Protein AF-A0A656JRY2-F1 (afdb_monomer_lite)

Structure (mmCIF, N/CA/C/O backbone):
data_AF-A0A656JRY2-F1
#
_entry.id   AF-A0A656JRY2-F1
#
loop_
_atom_site.group_PDB
_atom_site.id
_atom_site.type_symbol
_atom_site.label_atom_id
_atom_site.label_alt_id
_atom_site.label_comp_id
_atom_site.label_asym_id
_atom_site.label_entity_id
_atom_site.label_seq_id
_atom_site.pdbx_PDB_ins_code
_atom_site.Cartn_x
_atom_site.Cartn_y
_atom_site.Cartn_z
_atom_site.occupancy
_atom_site.B_iso_or_equiv
_atom_site.auth_seq_id
_atom_site.auth_comp_id
_atom_site.auth_asym_id
_atom_site.auth_atom_id
_atom_site.pdbx_PDB_model_num
ATOM 1 N N . MET A 1 1 ? -20.190 16.002 54.845 1.00 67.62 1 MET A N 1
ATOM 2 C CA . MET A 1 1 ? -19.709 14.763 54.215 1.00 67.62 1 MET A CA 1
ATOM 3 C C . MET A 1 1 ? -20.496 13.577 54.735 1.00 67.62 1 MET A C 1
ATOM 5 O O . MET A 1 1 ? -20.293 13.165 55.871 1.00 67.62 1 MET A O 1
ATOM 9 N N . THR A 1 2 ? -21.445 13.089 53.937 1.00 92.25 2 THR A N 1
ATOM 10 C CA . THR A 1 2 ? -22.345 11.969 54.287 1.00 92.25 2 THR A CA 1
ATOM 11 C C . THR A 1 2 ? -22.105 10.751 53.380 1.00 92.25 2 THR A C 1
ATOM 13 O O . THR A 1 2 ? -21.544 10.888 52.299 1.00 92.25 2 THR A O 1
ATOM 16 N N . LEU A 1 3 ? -22.535 9.544 53.777 1.00 91.38 3 LEU A N 1
ATOM 17 C CA . LEU A 1 3 ? -22.359 8.323 52.960 1.00 91.38 3 LEU A CA 1
ATOM 18 C C . LEU A 1 3 ? -23.034 8.415 51.583 1.00 91.38 3 LEU A C 1
ATOM 20 O O . LEU A 1 3 ? -22.499 7.915 50.597 1.00 91.38 3 LEU A O 1
ATOM 24 N N . ILE A 1 4 ? -24.185 9.087 51.505 1.00 93.81 4 ILE A N 1
ATOM 25 C CA . ILE A 1 4 ? -24.889 9.294 50.236 1.00 93.81 4 ILE A CA 1
ATOM 26 C C . ILE A 1 4 ? -24.090 10.193 49.283 1.00 93.81 4 ILE A C 1
ATOM 28 O O . ILE A 1 4 ? -24.090 9.970 48.080 1.00 93.81 4 ILE A O 1
ATOM 32 N N . GLU A 1 5 ? -23.328 11.143 49.819 1.00 95.31 5 GLU A N 1
ATOM 33 C CA . GLU A 1 5 ? -22.457 12.042 49.055 1.00 95.31 5 GLU A CA 1
ATOM 34 C C . GLU A 1 5 ? -21.290 11.281 48.407 1.00 95.31 5 GLU A C 1
ATOM 36 O O . GLU A 1 5 ? -20.973 11.487 47.233 1.00 95.31 5 GLU A O 1
ATOM 41 N N . VAL A 1 6 ? -20.706 10.325 49.138 1.00 95.31 6 VAL A N 1
ATOM 42 C CA . VAL A 1 6 ? -19.664 9.433 48.609 1.00 95.31 6 VAL A CA 1
ATOM 43 C C . VAL A 1 6 ? -20.236 8.511 47.528 1.00 95.31 6 VAL A C 1
ATOM 45 O O . VAL A 1 6 ? -19.633 8.370 46.467 1.00 95.31 6 VAL A O 1
ATOM 48 N N . LEU A 1 7 ? -21.420 7.932 47.747 1.00 95.38 7 LEU A N 1
ATOM 49 C CA . LEU A 1 7 ? -22.076 7.052 46.770 1.00 95.38 7 LEU A CA 1
ATOM 50 C C . LEU A 1 7 ? -22.415 7.778 45.463 1.00 95.38 7 LEU A C 1
ATOM 52 O O . LEU A 1 7 ? -22.158 7.250 44.382 1.00 95.38 7 LEU A O 1
ATOM 56 N N . VAL A 1 8 ? -22.937 9.002 45.557 1.00 95.81 8 VAL A N 1
ATOM 57 C CA . VAL A 1 8 ? -23.218 9.839 44.383 1.00 95.81 8 VAL A CA 1
ATOM 58 C C . VAL A 1 8 ? -21.920 10.193 43.650 1.00 95.81 8 VAL A C 1
ATOM 60 O O . VAL A 1 8 ? -21.872 10.110 42.425 1.00 95.81 8 VAL A O 1
ATOM 63 N N . SER A 1 9 ? -20.845 10.504 44.378 1.00 96.25 9 SER A N 1
ATOM 64 C CA . SER A 1 9 ? -19.535 10.794 43.776 1.00 96.25 9 SER A CA 1
ATOM 65 C C . SER A 1 9 ? -18.971 9.594 43.005 1.00 96.25 9 SER A C 1
ATOM 67 O O . SER A 1 9 ? -18.499 9.748 41.879 1.00 96.25 9 SER A O 1
ATOM 69 N N . VAL A 1 10 ? -19.065 8.387 43.574 1.00 95.38 10 VAL A N 1
ATOM 70 C CA . VAL A 1 10 ? -18.626 7.145 42.914 1.00 95.38 10 VAL A CA 1
ATOM 71 C C . VAL A 1 10 ? -19.482 6.836 41.683 1.00 95.38 10 VAL A C 1
ATOM 73 O O . VAL A 1 10 ? -18.935 6.431 40.659 1.00 95.38 10 VAL A O 1
ATOM 76 N N . LEU A 1 11 ? -20.797 7.073 41.740 1.00 96.56 11 LEU A N 1
ATOM 77 C CA . LEU A 1 11 ? -21.689 6.899 40.590 1.00 96.56 11 LEU A CA 1
ATOM 78 C C . LEU A 1 11 ? -21.307 7.827 39.427 1.00 96.56 11 LEU A C 1
ATOM 80 O O . LEU A 1 11 ? -21.175 7.370 38.292 1.00 96.56 11 LEU A O 1
ATOM 84 N N . ILE A 1 12 ? -21.097 9.115 39.709 1.00 97.00 12 ILE A N 1
ATOM 85 C CA . ILE A 1 12 ? -20.696 10.099 38.693 1.00 97.00 12 ILE A CA 1
ATOM 86 C C . ILE A 1 12 ? -19.340 9.715 38.086 1.00 97.00 12 ILE A C 1
ATOM 88 O O . ILE A 1 12 ? -19.184 9.735 36.864 1.00 97.00 12 ILE A O 1
ATOM 92 N N . LEU A 1 13 ? -18.376 9.310 38.921 1.00 96.38 13 LEU A N 1
ATOM 93 C CA . LEU A 1 13 ? -17.066 8.845 38.466 1.00 96.38 13 LEU A CA 1
ATOM 94 C C . LEU A 1 13 ? -17.180 7.613 37.558 1.00 96.38 13 LEU A C 1
ATOM 96 O O . LEU A 1 13 ? -16.555 7.578 36.499 1.00 96.38 13 LEU A O 1
ATOM 100 N N . ALA A 1 14 ? -17.990 6.623 37.939 1.00 96.31 14 ALA A N 1
ATOM 101 C CA . ALA A 1 14 ? -18.186 5.412 37.148 1.00 96.31 14 ALA A CA 1
ATOM 102 C C . ALA A 1 14 ? -18.750 5.729 35.753 1.00 96.31 14 ALA A C 1
ATOM 104 O O . ALA A 1 14 ? -18.232 5.232 34.754 1.00 96.31 14 ALA A O 1
ATOM 105 N N . ILE A 1 15 ? -19.753 6.611 35.667 1.00 96.69 15 ILE A N 1
ATOM 106 C CA . ILE A 1 15 ? -20.327 7.053 34.385 1.00 96.69 15 ILE A CA 1
ATOM 107 C C . ILE A 1 15 ? -19.276 7.794 33.545 1.00 96.69 15 ILE A C 1
ATOM 109 O O . ILE A 1 15 ? -19.139 7.522 32.350 1.00 96.69 15 ILE A O 1
ATOM 113 N N . GLY A 1 16 ? -18.499 8.687 34.166 1.00 96.88 16 GLY A N 1
ATOM 114 C CA . GLY A 1 16 ? -17.427 9.421 33.490 1.00 96.88 16 GLY A CA 1
ATOM 115 C C . GLY A 1 16 ? -16.353 8.503 32.899 1.00 96.88 16 GLY A C 1
ATOM 116 O O . GLY A 1 16 ? -15.944 8.689 31.753 1.00 96.88 16 GLY A O 1
ATOM 117 N N . LEU A 1 17 ? -15.942 7.470 33.641 1.00 95.56 17 LEU A N 1
ATOM 118 C CA . LEU A 1 17 ? -14.959 6.488 33.176 1.00 95.56 17 LEU A CA 1
ATOM 119 C C . LEU A 1 17 ? -15.493 5.622 32.027 1.00 95.56 17 LEU A C 1
ATOM 121 O O . LEU A 1 17 ? -14.761 5.383 31.068 1.00 95.56 17 LEU A O 1
ATOM 125 N N . LEU A 1 18 ? -16.763 5.200 32.076 1.00 94.19 18 LEU A N 1
ATOM 126 C CA . LEU A 1 18 ? -17.395 4.469 30.968 1.00 94.19 18 LEU A CA 1
ATOM 127 C C . LEU A 1 18 ? -17.452 5.321 29.691 1.00 94.19 18 LEU A C 1
ATOM 129 O O . LEU A 1 18 ? -17.123 4.831 28.608 1.00 94.19 18 LEU A O 1
ATOM 133 N N . GLY A 1 19 ? -17.815 6.601 29.817 1.00 94.25 19 GLY A N 1
ATOM 134 C CA . GLY A 1 19 ? -17.817 7.542 28.694 1.00 94.25 19 GLY A CA 1
ATOM 135 C C . GLY A 1 19 ? -16.423 7.740 28.090 1.00 94.25 19 GLY A C 1
ATOM 136 O O . GLY A 1 19 ? -16.256 7.662 26.872 1.00 94.25 19 GLY A O 1
ATOM 137 N N . ALA A 1 20 ? -15.403 7.924 28.932 1.00 93.94 20 ALA A N 1
ATOM 138 C CA . ALA A 1 20 ? -14.017 8.069 28.486 1.00 93.94 20 ALA A CA 1
ATOM 139 C C . ALA A 1 20 ? -13.491 6.804 27.784 1.00 93.94 20 ALA A C 1
ATOM 141 O O . ALA A 1 20 ? -12.861 6.907 26.730 1.00 93.94 20 ALA A O 1
ATOM 142 N N . ALA A 1 21 ? -13.796 5.615 28.313 1.00 91.38 21 ALA A N 1
ATOM 143 C CA . ALA A 1 21 ? -13.405 4.344 27.706 1.00 91.38 21 ALA A CA 1
ATOM 144 C C . ALA A 1 21 ? -14.031 4.156 26.314 1.00 91.38 21 ALA A C 1
ATOM 146 O O . ALA A 1 21 ? -13.339 3.767 25.372 1.00 91.38 21 ALA A O 1
ATOM 147 N N . ALA A 1 22 ? -15.314 4.494 26.149 1.00 88.69 22 ALA A N 1
ATOM 148 C CA . ALA A 1 22 ? -15.980 4.439 24.849 1.00 88.69 22 ALA A CA 1
ATOM 149 C C . ALA A 1 22 ? -15.320 5.376 23.820 1.00 88.69 22 ALA A C 1
ATOM 151 O O . ALA A 1 22 ? -15.107 4.986 22.669 1.00 88.69 22 ALA A O 1
ATOM 152 N N . ILE A 1 23 ? -14.945 6.594 24.224 1.00 90.00 23 ILE A N 1
ATOM 153 C CA . ILE A 1 23 ? -14.219 7.533 23.353 1.00 90.00 23 ILE A CA 1
ATOM 154 C C . ILE A 1 23 ? -12.840 6.974 22.989 1.00 90.00 23 ILE A C 1
ATOM 156 O O . ILE A 1 23 ? -12.462 6.996 21.818 1.00 90.00 23 ILE A O 1
ATOM 160 N N . GLN A 1 24 ? -12.106 6.431 23.961 1.00 88.25 24 GLN A N 1
ATOM 161 C CA . GLN A 1 24 ? -10.767 5.888 23.743 1.00 88.25 24 GLN A CA 1
ATOM 162 C C . GLN A 1 24 ? -10.772 4.697 22.773 1.00 88.25 24 GLN A C 1
ATOM 164 O O . GLN A 1 24 ? -9.911 4.617 21.896 1.00 88.25 24 GLN A O 1
ATOM 169 N N . LEU A 1 25 ? -11.770 3.813 22.868 1.00 85.69 25 LEU A N 1
ATOM 170 C CA . LEU A 1 25 ? -11.944 2.699 21.931 1.00 85.69 25 LEU A CA 1
ATOM 171 C C . LEU A 1 25 ? -12.213 3.183 20.502 1.00 85.69 25 LEU A C 1
ATOM 173 O O . LEU A 1 25 ? -11.647 2.644 19.552 1.00 85.69 25 LEU A O 1
ATOM 177 N N . ASN A 1 26 ? -13.044 4.213 20.335 1.00 83.75 26 ASN A N 1
ATOM 178 C CA . ASN A 1 26 ? -13.291 4.800 19.019 1.00 83.75 26 ASN A CA 1
ATOM 179 C C . ASN A 1 26 ? -12.037 5.493 18.466 1.00 83.75 26 ASN A C 1
ATOM 181 O O . ASN A 1 26 ? -11.694 5.296 17.302 1.00 83.75 26 ASN A O 1
ATOM 185 N N . ALA A 1 27 ? -11.309 6.242 19.298 1.00 83.44 27 ALA A N 1
ATOM 186 C CA . ALA A 1 27 ? -10.060 6.891 18.903 1.00 83.44 27 ALA A CA 1
ATOM 187 C C . ALA A 1 27 ? -9.006 5.882 18.416 1.00 83.44 27 ALA A C 1
ATOM 189 O O . ALA A 1 27 ? -8.329 6.134 17.416 1.00 83.44 27 ALA A O 1
ATOM 190 N N . LEU A 1 28 ? -8.904 4.720 19.070 1.00 83.44 28 LEU A N 1
ATOM 191 C CA . LEU A 1 28 ? -7.991 3.656 18.655 1.00 83.44 28 LEU A CA 1
ATOM 192 C C . LEU A 1 28 ? -8.341 3.118 17.257 1.00 83.44 28 LEU A C 1
ATOM 194 O O . LEU A 1 28 ? -7.462 3.02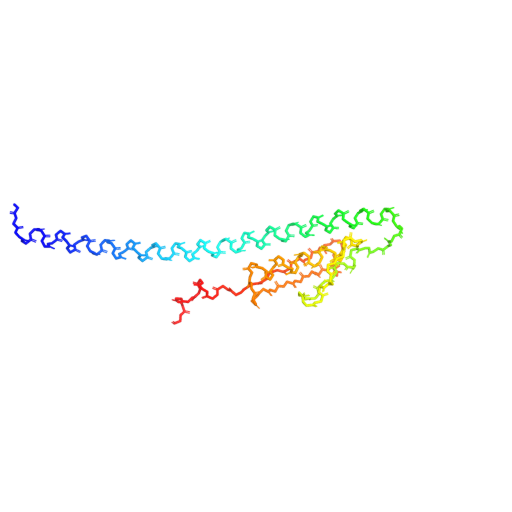2 16.404 1.00 83.44 28 LEU A O 1
ATOM 198 N N . LYS A 1 29 ? -9.629 2.875 16.974 1.00 78.38 29 LYS A N 1
ATOM 199 C CA . LYS A 1 29 ? -10.091 2.414 15.648 1.00 78.38 29 LYS A CA 1
ATOM 200 C C . LYS A 1 29 ? -9.710 3.379 14.521 1.00 78.38 29 LYS A C 1
ATOM 202 O O . LYS A 1 29 ? -9.198 2.960 13.480 1.00 78.38 29 LYS A O 1
ATOM 207 N N . TYR A 1 30 ? -9.932 4.678 14.723 1.00 78.94 30 TYR A N 1
ATOM 208 C CA . TYR A 1 30 ? -9.574 5.692 13.725 1.00 78.94 30 TYR A CA 1
ATOM 209 C C . TYR A 1 30 ? -8.057 5.830 13.553 1.00 78.94 30 TYR A C 1
ATOM 211 O O . TYR A 1 30 ? -7.584 6.066 12.439 1.00 78.94 30 TYR A O 1
ATOM 219 N N . THR A 1 31 ? -7.293 5.641 14.631 1.00 84.94 31 THR A N 1
ATOM 220 C CA . THR A 1 31 ? -5.823 5.677 14.595 1.00 84.94 31 THR A CA 1
ATOM 221 C C . THR A 1 31 ? -5.263 4.535 13.749 1.00 84.94 31 THR A C 1
ATOM 223 O O . THR A 1 31 ? -4.415 4.776 12.886 1.00 84.94 31 THR A O 1
ATOM 226 N N . ASP A 1 32 ? -5.784 3.317 13.908 1.00 82.62 32 ASP A N 1
ATOM 227 C CA . ASP A 1 32 ? -5.372 2.162 13.102 1.00 82.62 32 ASP A CA 1
ATOM 228 C C . ASP A 1 32 ? -5.666 2.381 11.611 1.00 82.62 32 ASP A C 1
ATOM 230 O O . ASP A 1 32 ? -4.795 2.189 10.759 1.00 82.62 32 ASP A O 1
ATOM 234 N N . SER A 1 33 ? -6.874 2.854 11.296 1.00 86.12 33 SER A N 1
ATOM 235 C CA . SER A 1 33 ? -7.318 3.115 9.916 1.00 86.12 33 SER A CA 1
ATOM 236 C C . SER A 1 33 ? -6.449 4.180 9.233 1.00 86.12 33 SER A C 1
ATOM 238 O O . SER A 1 33 ? -5.988 4.010 8.100 1.00 86.12 33 SER A O 1
ATOM 240 N N . SER A 1 34 ? -6.167 5.274 9.950 1.00 88.12 34 SER A N 1
ATOM 241 C CA . SER A 1 34 ? -5.271 6.345 9.496 1.00 88.12 34 SER A CA 1
ATOM 242 C C . SER A 1 34 ? -3.845 5.838 9.251 1.00 88.12 34 SER A C 1
ATOM 244 O O . SER A 1 34 ? -3.204 6.194 8.255 1.00 88.12 34 SER A O 1
ATOM 246 N N . THR A 1 35 ? -3.362 4.949 10.121 1.00 90.31 35 THR A N 1
ATOM 247 C CA . THR A 1 35 ? -2.035 4.338 9.998 1.00 90.31 35 THR A CA 1
ATOM 248 C C . THR A 1 35 ? -1.927 3.483 8.735 1.00 90.31 35 THR A C 1
ATOM 250 O O . THR A 1 35 ? -0.961 3.630 7.986 1.00 90.31 35 THR A O 1
ATOM 253 N N . LEU A 1 36 ? -2.927 2.642 8.442 1.00 91.00 36 LEU A N 1
ATOM 254 C CA . LEU A 1 36 ? -2.948 1.814 7.227 1.00 91.00 36 LEU A CA 1
ATOM 255 C C . LEU A 1 36 ? -2.975 2.667 5.955 1.00 91.00 36 LEU A C 1
ATOM 257 O O . LEU A 1 36 ? -2.205 2.418 5.027 1.00 91.00 36 LEU A O 1
ATOM 261 N N . ARG A 1 37 ? -3.799 3.723 5.935 1.00 93.31 37 ARG A N 1
ATOM 262 C CA . ARG A 1 37 ? -3.831 4.669 4.812 1.00 93.31 37 ARG A CA 1
ATOM 263 C C . ARG A 1 37 ? -2.485 5.367 4.618 1.00 93.31 37 ARG A C 1
ATOM 265 O O . ARG A 1 37 ? -2.049 5.527 3.483 1.00 93.31 37 ARG A O 1
ATOM 272 N N . SER A 1 38 ? -1.814 5.747 5.703 1.00 95.12 38 SER A N 1
ATOM 273 C CA . SER A 1 38 ? -0.480 6.356 5.635 1.00 95.12 38 SER A CA 1
ATOM 274 C C . SER A 1 38 ? 0.554 5.389 5.051 1.00 95.12 38 SER A C 1
ATOM 276 O O . SER A 1 38 ? 1.309 5.773 4.162 1.00 95.12 38 SER A O 1
ATOM 278 N N . GLN A 1 39 ? 0.547 4.122 5.481 1.00 94.94 39 GLN A N 1
ATOM 279 C CA . GLN A 1 39 ? 1.428 3.088 4.926 1.00 94.94 39 GLN A CA 1
ATOM 280 C C . GLN A 1 39 ? 1.182 2.857 3.431 1.00 94.94 39 GLN A C 1
ATOM 282 O O . GLN A 1 39 ? 2.137 2.830 2.656 1.00 94.94 39 GLN A O 1
ATOM 287 N N . ALA A 1 40 ? -0.081 2.758 3.009 1.00 96.38 40 ALA A N 1
ATOM 288 C CA . ALA A 1 40 ? -0.427 2.623 1.597 1.00 96.38 40 ALA A CA 1
ATOM 289 C C . ALA A 1 40 ? 0.081 3.814 0.767 1.00 96.38 40 ALA A C 1
ATOM 291 O O . ALA A 1 40 ? 0.684 3.612 -0.285 1.00 96.38 40 ALA A O 1
ATOM 292 N N . SER A 1 41 ? -0.089 5.046 1.261 1.00 96.81 41 SER A N 1
ATOM 293 C CA . SER A 1 41 ? 0.446 6.244 0.603 1.00 96.81 41 SER A CA 1
ATOM 294 C C . SER A 1 41 ? 1.967 6.189 0.461 1.00 96.81 41 SER A C 1
ATOM 296 O O . SER A 1 41 ? 2.478 6.453 -0.624 1.00 96.81 41 SER A O 1
ATOM 298 N N . PHE A 1 42 ? 2.697 5.807 1.515 1.00 97.12 42 PHE A N 1
ATOM 299 C CA . PHE A 1 42 ? 4.156 5.676 1.444 1.00 97.12 42 PHE A CA 1
ATOM 300 C C . PHE A 1 42 ? 4.598 4.650 0.396 1.00 97.12 42 PHE A C 1
ATOM 302 O O . PHE A 1 42 ? 5.490 4.946 -0.393 1.00 97.12 42 PHE A O 1
ATOM 309 N N . ILE A 1 43 ? 3.945 3.486 0.339 1.00 97.69 43 ILE A N 1
ATOM 310 C CA . ILE A 1 43 ? 4.248 2.447 -0.657 1.00 97.69 43 ILE A CA 1
ATOM 311 C C . ILE A 1 43 ? 3.951 2.941 -2.080 1.00 97.69 43 ILE A C 1
ATOM 313 O O . ILE A 1 43 ? 4.733 2.691 -2.996 1.00 97.69 43 ILE A O 1
ATOM 317 N N . ALA A 1 44 ? 2.839 3.654 -2.282 1.00 97.56 44 ALA A N 1
ATOM 318 C CA . ALA A 1 44 ? 2.488 4.202 -3.589 1.00 97.56 44 ALA A CA 1
ATOM 319 C C . ALA A 1 44 ? 3.498 5.262 -4.060 1.00 97.56 44 ALA A C 1
ATOM 321 O O . ALA A 1 44 ? 3.894 5.244 -5.226 1.00 97.56 44 ALA A O 1
ATOM 322 N N . TYR A 1 45 ? 3.937 6.158 -3.169 1.00 97.31 45 TYR A N 1
ATOM 323 C CA . TYR A 1 45 ? 4.958 7.156 -3.496 1.00 97.31 45 TYR A CA 1
ATOM 324 C C . TYR A 1 45 ? 6.314 6.514 -3.803 1.00 97.31 45 TYR A C 1
ATOM 326 O O . TYR A 1 45 ? 6.886 6.830 -4.844 1.00 97.31 45 TYR A O 1
ATOM 334 N N . ASP A 1 46 ? 6.776 5.567 -2.977 1.00 97.00 46 ASP A N 1
ATOM 335 C CA . ASP A 1 46 ? 8.021 4.819 -3.225 1.00 97.00 46 ASP A CA 1
ATOM 336 C C . ASP A 1 46 ? 8.000 4.140 -4.602 1.00 97.00 46 ASP A C 1
ATOM 338 O O . ASP A 1 46 ? 8.920 4.302 -5.403 1.00 97.00 46 ASP A O 1
ATOM 342 N N . MET A 1 47 ? 6.903 3.454 -4.932 1.00 97.00 47 MET A N 1
ATOM 343 C CA . MET A 1 47 ? 6.756 2.790 -6.226 1.00 97.00 47 MET A CA 1
ATOM 344 C C . MET A 1 47 ? 6.718 3.789 -7.390 1.00 97.00 47 MET A C 1
ATOM 346 O O . MET A 1 47 ? 7.311 3.542 -8.440 1.00 97.00 47 MET A O 1
ATOM 350 N N . MET A 1 48 ? 6.057 4.937 -7.223 1.00 95.38 48 MET A N 1
ATOM 351 C CA . MET A 1 48 ? 6.018 5.965 -8.263 1.00 95.38 48 MET A CA 1
ATOM 352 C C . MET A 1 48 ? 7.405 6.574 -8.517 1.00 95.38 48 MET A C 1
ATOM 354 O O . MET A 1 48 ? 7.768 6.806 -9.673 1.00 95.38 48 MET A O 1
ATOM 358 N N . ASP A 1 49 ? 8.200 6.784 -7.470 1.00 94.75 49 ASP A N 1
ATOM 359 C CA . ASP A 1 49 ? 9.561 7.308 -7.597 1.00 94.75 49 ASP A CA 1
ATOM 360 C C . ASP A 1 49 ? 10.526 6.273 -8.186 1.00 94.75 49 ASP A C 1
ATOM 362 O O . ASP A 1 49 ? 11.322 6.612 -9.066 1.00 94.75 49 ASP A O 1
ATOM 366 N N . ARG A 1 50 ? 10.391 4.995 -7.811 1.00 94.44 50 ARG A N 1
ATOM 367 C CA . ARG A 1 50 ? 11.119 3.885 -8.448 1.00 94.44 50 ARG A CA 1
ATOM 368 C C . ARG A 1 50 ? 10.814 3.779 -9.940 1.00 94.44 50 ARG A C 1
ATOM 370 O O . ARG A 1 50 ? 11.746 3.654 -10.731 1.00 94.44 50 ARG A O 1
ATOM 377 N N . ILE A 1 51 ? 9.541 3.890 -10.341 1.00 93.62 51 ILE A N 1
ATOM 378 C CA . ILE A 1 51 ? 9.153 3.910 -11.763 1.00 93.62 51 ILE A CA 1
ATOM 379 C C . ILE A 1 51 ? 9.856 5.055 -12.484 1.00 93.62 51 ILE A C 1
ATOM 381 O O . ILE A 1 51 ? 10.474 4.809 -13.514 1.00 93.62 51 ILE A O 1
ATOM 385 N N . ARG A 1 52 ? 9.811 6.283 -11.951 1.00 90.81 52 ARG A N 1
ATOM 386 C CA . ARG A 1 52 ? 10.487 7.434 -12.577 1.00 90.81 52 ARG A CA 1
ATOM 387 C C . ARG A 1 52 ? 11.987 7.191 -12.729 1.00 90.81 52 ARG A C 1
ATOM 389 O O . ARG A 1 52 ? 12.503 7.255 -13.840 1.00 90.81 52 ARG A O 1
ATOM 396 N N . ALA A 1 53 ? 12.665 6.834 -11.639 1.00 90.44 53 ALA A N 1
ATOM 397 C CA . ALA A 1 53 ? 14.110 6.625 -11.636 1.00 90.44 53 ALA A CA 1
ATOM 398 C C . ALA A 1 53 ? 14.546 5.523 -12.617 1.00 90.44 53 ALA A C 1
ATOM 400 O O . ALA A 1 53 ? 15.494 5.703 -13.385 1.00 90.44 53 ALA A O 1
ATOM 401 N N . ASN A 1 54 ? 13.838 4.391 -12.621 1.00 87.88 54 ASN A N 1
ATOM 402 C CA . ASN A 1 54 ? 14.214 3.232 -13.424 1.00 87.88 54 ASN A CA 1
ATOM 403 C C . ASN A 1 54 ? 13.765 3.349 -14.883 1.00 87.88 54 ASN A C 1
ATOM 405 O O . ASN A 1 54 ? 14.475 2.864 -15.764 1.00 87.88 54 ASN A O 1
ATOM 409 N N . VAL A 1 55 ? 12.636 4.001 -15.176 1.00 84.81 55 VAL A N 1
ATOM 410 C CA . VAL A 1 55 ? 12.216 4.272 -16.560 1.00 84.81 55 VAL A CA 1
ATOM 411 C C . VAL A 1 55 ? 13.172 5.263 -17.219 1.00 84.81 55 VAL A C 1
ATOM 413 O O . VAL A 1 55 ? 13.681 4.955 -18.298 1.00 84.81 55 VAL A O 1
ATOM 416 N N . ASP A 1 56 ? 13.483 6.384 -16.562 1.00 74.44 56 ASP A N 1
ATOM 417 C CA . ASP A 1 56 ? 14.378 7.412 -17.111 1.00 74.44 56 ASP A CA 1
ATOM 418 C C . ASP A 1 56 ? 15.818 6.883 -17.252 1.00 74.44 56 ASP A C 1
ATOM 420 O O . ASP A 1 56 ? 16.468 7.070 -18.287 1.00 74.44 56 ASP A O 1
ATOM 424 N N . GLY A 1 57 ? 16.307 6.147 -16.246 1.00 63.78 57 GLY A N 1
ATOM 425 C CA . GLY A 1 57 ? 17.647 5.556 -16.253 1.00 63.78 57 GLY A CA 1
ATOM 426 C C . GLY A 1 57 ? 17.825 4.427 -17.277 1.00 63.78 57 GLY A C 1
ATOM 427 O O . GLY A 1 57 ? 18.821 4.397 -18.003 1.00 63.78 57 GLY A O 1
ATOM 428 N N . ASN A 1 58 ? 16.863 3.503 -17.383 1.00 62.53 58 ASN A N 1
ATOM 429 C CA . ASN A 1 58 ? 16.966 2.341 -18.275 1.00 62.53 58 ASN A CA 1
ATOM 430 C C . ASN A 1 58 ? 16.693 2.695 -19.749 1.00 62.53 58 ASN A C 1
ATOM 432 O O . ASN A 1 58 ? 17.302 2.100 -20.642 1.00 62.53 58 ASN A O 1
ATOM 436 N N . ALA A 1 59 ? 15.829 3.683 -20.018 1.00 61.22 59 ALA A N 1
ATOM 437 C CA . ALA A 1 59 ? 15.635 4.206 -21.372 1.00 61.22 59 ALA A CA 1
ATOM 438 C C . ALA A 1 59 ? 16.933 4.829 -21.922 1.00 61.22 59 ALA A C 1
ATOM 440 O O . ALA A 1 59 ? 17.273 4.614 -23.085 1.00 61.22 59 ALA A O 1
ATOM 441 N N . SER A 1 60 ? 17.687 5.531 -21.068 1.00 58.31 60 SER A N 1
ATOM 442 C CA . SER A 1 60 ? 18.966 6.158 -21.425 1.00 58.31 60 SER A CA 1
ATOM 443 C C . SER A 1 60 ? 20.110 5.143 -21.595 1.00 58.31 60 SER A C 1
ATOM 445 O O . SER A 1 60 ? 20.894 5.247 -22.537 1.00 58.31 60 SER A O 1
ATOM 447 N N . ALA A 1 61 ? 20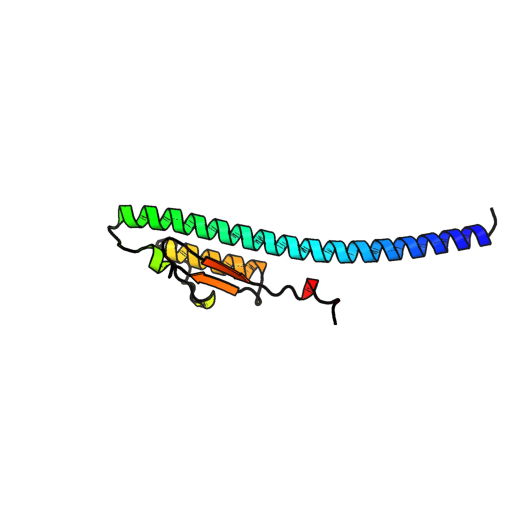.195 4.125 -20.728 1.00 60.22 61 ALA A N 1
ATOM 448 C CA . ALA A 1 61 ? 21.331 3.197 -20.698 1.00 60.22 61 ALA A CA 1
ATOM 449 C C . ALA A 1 61 ? 21.257 2.034 -21.708 1.00 60.22 61 ALA A C 1
ATOM 451 O O . ALA A 1 61 ? 22.295 1.589 -22.191 1.00 60.22 61 ALA A O 1
ATOM 452 N N . ASN A 1 62 ? 20.059 1.525 -22.024 1.00 56.38 62 ASN A N 1
ATOM 453 C CA . ASN A 1 62 ? 19.897 0.289 -22.810 1.00 56.38 62 ASN A CA 1
ATOM 454 C C . ASN A 1 62 ? 19.242 0.490 -24.187 1.00 56.38 62 ASN A C 1
ATOM 456 O O . ASN A 1 62 ? 18.966 -0.491 -24.876 1.00 56.38 62 ASN A O 1
ATOM 460 N N . GLY A 1 63 ? 18.937 1.732 -24.586 1.00 60.47 63 GLY A N 1
ATOM 461 C CA . GLY A 1 63 ? 18.208 2.014 -25.833 1.00 60.47 63 GLY A CA 1
ATOM 462 C C . GLY A 1 63 ? 16.807 1.387 -25.877 1.00 60.47 63 GLY A C 1
ATOM 463 O O . GLY A 1 63 ? 16.223 1.231 -26.948 1.00 60.47 63 GLY A O 1
ATOM 464 N N . SER A 1 64 ? 16.279 0.989 -24.715 1.00 65.31 64 SER A N 1
ATOM 465 C CA . SER A 1 64 ? 14.997 0.307 -24.594 1.00 65.31 64 SER A CA 1
ATOM 466 C C . SER A 1 64 ? 13.865 1.313 -24.750 1.00 65.31 64 SER A C 1
ATOM 468 O O . SER A 1 64 ? 13.673 2.204 -23.920 1.00 65.31 64 SER A O 1
ATOM 470 N N . THR A 1 65 ? 13.098 1.174 -25.826 1.00 69.12 65 THR A N 1
ATOM 471 C CA . THR A 1 65 ? 11.890 1.966 -26.045 1.00 69.12 65 THR A CA 1
ATOM 472 C C . THR A 1 65 ? 10.754 1.406 -25.192 1.00 69.12 65 THR A C 1
ATOM 474 O O . THR A 1 65 ? 10.488 0.207 -25.240 1.00 69.12 65 THR A O 1
ATOM 477 N N . ASN A 1 66 ? 10.043 2.273 -24.464 1.00 79.75 66 ASN A N 1
ATOM 478 C CA . ASN A 1 66 ? 8.834 1.936 -23.699 1.00 79.75 66 ASN A CA 1
ATOM 479 C C . ASN A 1 66 ? 9.049 1.092 -22.417 1.00 79.75 66 ASN A C 1
ATOM 481 O O . ASN A 1 66 ? 8.256 0.204 -22.102 1.00 79.75 66 ASN A O 1
ATOM 485 N N . VAL A 1 67 ? 10.090 1.400 -21.629 1.00 85.31 67 VAL A N 1
ATOM 486 C CA . VAL A 1 67 ? 10.344 0.762 -20.315 1.00 85.31 67 VAL A CA 1
ATOM 487 C C . VAL A 1 67 ? 9.132 0.866 -19.380 1.00 85.31 67 VAL A C 1
ATOM 489 O O . VAL A 1 67 ? 8.837 -0.083 -18.655 1.00 85.31 67 VAL A O 1
ATOM 492 N N . LEU A 1 68 ? 8.386 1.975 -19.432 1.00 89.94 68 LEU A N 1
ATOM 493 C CA . LEU A 1 68 ? 7.206 2.192 -18.592 1.00 89.94 68 LEU A CA 1
ATOM 494 C C . LEU A 1 68 ? 6.138 1.102 -18.766 1.00 89.94 68 LEU A C 1
ATOM 496 O O . LEU A 1 68 ? 5.572 0.647 -17.774 1.00 89.94 68 LEU A O 1
ATOM 500 N N . ALA A 1 69 ? 5.907 0.614 -19.990 1.00 89.94 69 ALA A N 1
ATOM 501 C CA . ALA A 1 69 ? 4.937 -0.454 -20.239 1.00 89.94 69 ALA A CA 1
ATOM 502 C C . ALA A 1 69 ? 5.261 -1.745 -19.468 1.00 89.94 69 ALA A C 1
ATOM 504 O O . ALA A 1 69 ? 4.361 -2.510 -19.122 1.00 89.94 69 ALA A O 1
ATOM 505 N N . THR A 1 70 ? 6.537 -1.971 -19.140 1.00 90.56 70 THR A N 1
ATOM 506 C CA . THR A 1 70 ? 6.949 -3.137 -18.354 1.00 90.56 70 THR A CA 1
ATOM 507 C C . THR A 1 70 ? 6.500 -3.056 -16.897 1.00 90.56 70 THR A C 1
ATOM 509 O O . THR A 1 70 ? 6.444 -4.092 -16.249 1.00 90.56 70 THR A O 1
ATOM 512 N N . TYR A 1 71 ? 6.129 -1.889 -16.367 1.00 94.25 71 TYR A N 1
ATOM 513 C CA . TYR A 1 71 ? 5.640 -1.752 -14.988 1.00 94.25 71 TYR A CA 1
ATOM 514 C C . TYR A 1 71 ? 4.144 -2.039 -14.819 1.00 94.25 71 TYR A C 1
ATOM 516 O O . TYR A 1 71 ? 3.653 -1.995 -13.693 1.00 94.25 71 TYR A O 1
ATOM 524 N N . SER A 1 72 ? 3.414 -2.367 -15.893 1.00 95.56 72 SER A N 1
ATOM 525 C CA . SER A 1 72 ? 2.019 -2.796 -15.767 1.00 95.56 72 SER A CA 1
ATOM 526 C C . SER A 1 72 ? 1.907 -4.017 -14.849 1.00 95.56 72 SER A C 1
ATOM 528 O O . SER A 1 72 ? 2.599 -5.022 -15.040 1.00 95.56 72 SER A O 1
ATOM 530 N N . LEU A 1 73 ? 1.021 -3.928 -13.859 1.00 97.50 73 LEU A N 1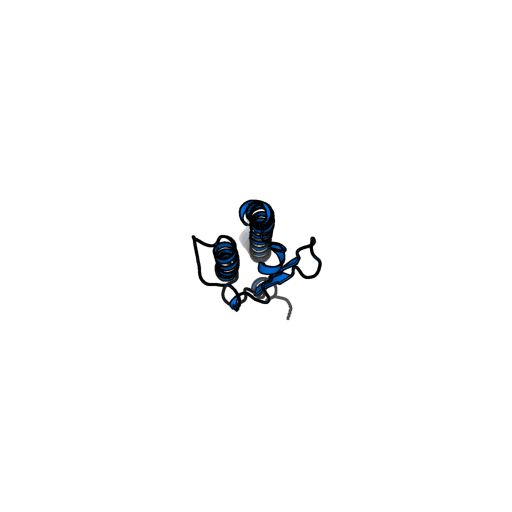
ATOM 531 C CA . LEU A 1 73 ? 0.766 -4.983 -12.888 1.00 97.50 73 LEU A CA 1
ATOM 532 C C . LEU A 1 73 ? -0.741 -5.097 -12.655 1.00 97.50 73 LE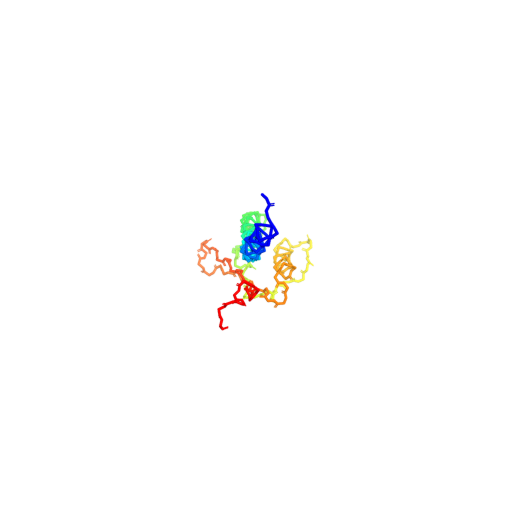U A C 1
ATOM 534 O O . LEU A 1 73 ? -1.345 -4.232 -12.027 1.00 97.50 73 LEU A O 1
ATOM 538 N N . ALA A 1 74 ? -1.355 -6.178 -13.136 1.00 97.00 74 ALA A N 1
ATOM 539 C CA . ALA A 1 74 ? -2.801 -6.372 -13.009 1.00 97.00 74 ALA A CA 1
ATOM 540 C C . ALA A 1 74 ? -3.243 -6.653 -11.562 1.00 97.00 74 ALA A C 1
ATOM 542 O O . ALA A 1 74 ? -4.324 -6.244 -11.150 1.00 97.00 74 ALA A O 1
ATOM 543 N N . ASN A 1 75 ? -2.425 -7.384 -10.803 1.00 96.94 75 ASN A N 1
ATOM 544 C CA . ASN A 1 75 ? -2.651 -7.705 -9.396 1.00 96.94 75 ASN A CA 1
ATOM 545 C C . ASN A 1 75 ? -1.341 -8.172 -8.736 1.00 96.94 75 ASN A C 1
ATOM 547 O O . ASN A 1 75 ? -0.366 -8.480 -9.423 1.00 96.94 75 ASN A O 1
ATOM 551 N N . LEU A 1 76 ? -1.339 -8.296 -7.407 1.00 96.31 76 LEU A N 1
ATOM 552 C CA . LEU A 1 76 ? -0.155 -8.686 -6.629 1.00 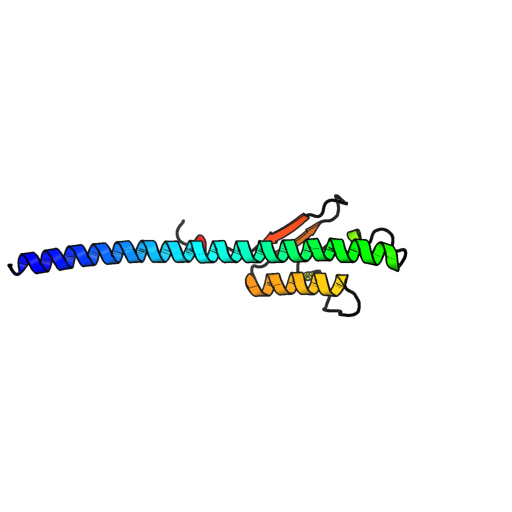96.31 76 LEU A CA 1
ATOM 553 C C . LEU A 1 76 ? 0.400 -10.081 -6.960 1.00 96.31 76 LEU A C 1
ATOM 555 O O . LEU A 1 76 ? 1.597 -10.301 -6.789 1.00 96.31 76 LEU A O 1
ATOM 559 N N . ALA A 1 77 ? -0.432 -11.012 -7.441 1.00 95.38 77 ALA A N 1
ATOM 560 C CA . ALA A 1 77 ? 0.008 -12.359 -7.816 1.00 95.38 77 ALA A CA 1
ATOM 561 C C . ALA A 1 77 ? 0.738 -12.391 -9.169 1.00 95.38 77 ALA A C 1
ATOM 563 O O . ALA A 1 77 ? 1.468 -13.337 -9.449 1.00 95.38 77 ALA A O 1
ATOM 564 N N . ALA A 1 78 ? 0.573 -11.352 -9.993 1.00 96.38 78 ALA A N 1
ATOM 565 C CA . ALA A 1 78 ? 1.338 -11.166 -11.222 1.00 96.38 78 ALA A CA 1
ATOM 566 C C . ALA A 1 78 ? 2.733 -10.560 -10.969 1.00 96.38 78 ALA A C 1
ATOM 568 O O . ALA A 1 78 ? 3.490 -10.356 -11.921 1.00 96.38 78 ALA A O 1
ATOM 569 N N . ALA A 1 79 ? 3.076 -10.246 -9.713 1.00 96.62 79 ALA A N 1
ATOM 570 C CA . ALA A 1 79 ? 4.391 -9.723 -9.379 1.00 96.62 79 ALA A CA 1
ATOM 571 C C . ALA A 1 79 ? 5.469 -10.797 -9.629 1.00 96.62 79 ALA A C 1
ATOM 573 O O . ALA A 1 79 ? 5.274 -11.963 -9.277 1.00 96.62 79 ALA A O 1
ATOM 574 N N . PRO A 1 80 ? 6.607 -10.431 -10.240 1.00 95.94 80 PRO A N 1
ATOM 575 C CA . PRO A 1 80 ? 7.712 -11.352 -10.454 1.00 95.94 80 PRO A CA 1
ATOM 576 C C . PRO A 1 80 ? 8.371 -11.748 -9.125 1.00 95.94 80 PRO A C 1
ATOM 578 O O . PRO A 1 80 ? 8.170 -11.123 -8.083 1.00 95.94 80 PRO A O 1
ATOM 581 N N . ALA A 1 81 ? 9.199 -12.790 -9.169 1.00 96.56 81 ALA A N 1
ATOM 582 C CA . ALA A 1 81 ? 10.078 -13.121 -8.055 1.00 96.56 81 ALA A CA 1
ATOM 583 C C . ALA A 1 81 ? 11.158 -12.040 -7.863 1.00 96.56 81 ALA A C 1
ATOM 585 O O . ALA A 1 81 ? 11.559 -11.380 -8.824 1.00 96.56 81 ALA A O 1
ATOM 586 N N . ALA A 1 82 ? 11.661 -11.911 -6.631 1.00 96.81 82 ALA A N 1
ATOM 587 C CA . ALA A 1 82 ? 12.760 -11.010 -6.294 1.00 96.81 82 ALA A CA 1
ATOM 588 C C . ALA A 1 82 ? 13.964 -11.223 -7.222 1.00 96.81 82 ALA A C 1
ATOM 590 O O . ALA A 1 82 ? 14.385 -12.360 -7.460 1.00 96.81 82 ALA A O 1
ATOM 591 N N . ASN A 1 83 ? 14.533 -10.132 -7.732 1.00 93.62 83 ASN A N 1
ATOM 592 C CA . ASN A 1 83 ? 15.647 -10.191 -8.668 1.00 93.62 83 ASN A CA 1
ATOM 593 C C . ASN A 1 83 ? 16.502 -8.921 -8.613 1.00 93.62 83 ASN A C 1
ATOM 595 O O . ASN A 1 83 ? 16.260 -7.951 -9.328 1.00 93.62 83 ASN A O 1
ATOM 599 N N . LEU A 1 84 ? 17.581 -8.974 -7.835 1.00 90.06 84 LEU A N 1
ATOM 600 C CA . LEU A 1 84 ? 18.514 -7.857 -7.657 1.00 90.06 84 LEU A CA 1
ATOM 601 C C . LEU A 1 84 ? 19.249 -7.439 -8.944 1.00 90.06 84 LEU A C 1
ATOM 603 O O . LEU A 1 84 ? 19.791 -6.341 -9.004 1.00 90.06 84 LEU A O 1
ATOM 607 N N . ASN A 1 85 ? 19.256 -8.283 -9.983 1.00 89.81 85 ASN A N 1
ATOM 608 C CA . ASN A 1 85 ? 19.881 -7.965 -11.270 1.00 89.81 85 ASN A CA 1
ATOM 609 C C . ASN A 1 85 ? 18.924 -7.250 -12.238 1.00 89.81 85 ASN A C 1
ATOM 611 O O . ASN A 1 85 ? 19.345 -6.814 -13.310 1.00 89.81 85 ASN A O 1
ATOM 615 N N . LYS A 1 86 ? 17.631 -7.161 -11.902 1.00 87.69 86 LYS A N 1
ATOM 616 C CA . LYS A 1 86 ? 16.605 -6.501 -12.713 1.00 87.69 86 LYS A CA 1
ATOM 617 C C . LYS A 1 86 ? 15.759 -5.598 -11.825 1.00 87.69 86 LYS A C 1
ATOM 619 O O . LYS A 1 86 ? 14.793 -6.056 -11.225 1.00 87.69 86 LYS A O 1
ATOM 624 N N . ALA A 1 87 ? 16.095 -4.307 -11.804 1.00 89.31 87 ALA A N 1
ATOM 625 C CA . ALA A 1 87 ? 15.453 -3.308 -10.945 1.00 89.31 87 ALA A CA 1
ATOM 626 C C . ALA A 1 87 ? 13.917 -3.375 -10.990 1.00 89.31 87 ALA A C 1
ATOM 628 O O . ALA A 1 87 ? 13.293 -3.530 -9.952 1.00 89.31 87 ALA A O 1
ATOM 629 N N . ARG A 1 88 ? 13.314 -3.411 -12.187 1.00 91.12 88 ARG A N 1
ATOM 630 C CA . ARG A 1 88 ? 11.857 -3.558 -12.356 1.00 91.12 88 ARG A CA 1
ATOM 631 C C . ARG A 1 88 ? 11.282 -4.787 -11.653 1.00 91.12 88 ARG A C 1
ATOM 633 O O . ARG A 1 88 ? 10.213 -4.699 -11.058 1.00 91.12 88 ARG A O 1
ATOM 640 N N . ASP A 1 89 ? 11.950 -5.935 -11.747 1.00 93.31 89 ASP A N 1
ATOM 641 C CA . ASP A 1 89 ? 11.459 -7.162 -11.114 1.00 93.31 89 ASP A CA 1
ATOM 642 C C . ASP A 1 89 ? 11.581 -7.066 -9.590 1.00 93.31 89 ASP A C 1
ATOM 644 O O . ASP A 1 89 ? 10.650 -7.435 -8.876 1.00 93.31 89 ASP A O 1
ATOM 648 N N . GLN A 1 90 ? 12.682 -6.495 -9.094 1.00 95.69 90 GLN A N 1
ATOM 649 C CA . GLN A 1 90 ? 12.836 -6.214 -7.671 1.00 95.69 90 GLN A CA 1
ATOM 650 C C . GLN A 1 90 ? 11.782 -5.224 -7.161 1.00 95.69 90 GLN A C 1
ATOM 652 O O . GLN A 1 90 ? 11.186 -5.472 -6.119 1.00 95.69 90 GLN A O 1
ATOM 657 N N . ASP A 1 91 ? 11.506 -4.147 -7.897 1.00 96.25 91 ASP A N 1
ATOM 658 C CA . ASP A 1 91 ? 10.530 -3.135 -7.493 1.00 96.25 91 ASP A CA 1
ATOM 659 C C . ASP A 1 91 ? 9.120 -3.719 -7.373 1.00 96.25 91 ASP A C 1
ATOM 661 O O . ASP A 1 91 ? 8.440 -3.499 -6.374 1.00 96.25 91 ASP A O 1
ATOM 665 N N . LEU A 1 92 ? 8.671 -4.484 -8.377 1.00 97.19 92 LEU A N 1
ATOM 666 C CA . LEU A 1 92 ? 7.333 -5.081 -8.364 1.00 97.19 92 LEU A CA 1
ATOM 667 C C . LEU A 1 92 ? 7.202 -6.165 -7.285 1.00 97.19 92 LEU A C 1
ATOM 669 O O . LEU A 1 92 ? 6.133 -6.304 -6.682 1.00 97.19 92 LEU A O 1
ATOM 673 N N . TYR A 1 93 ? 8.281 -6.908 -7.022 1.00 97.75 93 TYR A N 1
ATOM 674 C CA . TYR A 1 93 ? 8.345 -7.834 -5.896 1.00 97.75 93 TYR A CA 1
ATOM 675 C C . TYR A 1 93 ? 8.234 -7.091 -4.557 1.00 97.75 93 TYR A C 1
ATOM 677 O O . TYR A 1 93 ? 7.385 -7.448 -3.738 1.00 97.75 93 TYR A O 1
ATOM 685 N N . ASP A 1 94 ? 9.041 -6.046 -4.346 1.00 97.50 94 ASP A N 1
ATOM 686 C CA . ASP A 1 94 ? 9.046 -5.237 -3.120 1.00 97.50 94 ASP A CA 1
ATOM 687 C C . ASP A 1 94 ? 7.675 -4.595 -2.885 1.00 97.50 94 ASP A C 1
ATOM 689 O O . ASP A 1 94 ? 7.134 -4.677 -1.784 1.00 97.50 94 ASP A O 1
ATOM 693 N N . PHE A 1 95 ? 7.067 -4.022 -3.926 1.00 98.00 95 PHE A N 1
ATOM 694 C CA . PHE A 1 95 ? 5.722 -3.448 -3.885 1.00 98.00 95 PHE A CA 1
ATOM 695 C C . PHE A 1 95 ? 4.680 -4.466 -3.409 1.00 98.00 95 PHE A C 1
ATOM 697 O O . PHE A 1 95 ? 3.949 -4.218 -2.446 1.00 98.00 95 PHE A O 1
ATOM 704 N N . SER A 1 96 ? 4.653 -5.647 -4.033 1.00 97.75 96 SER A N 1
ATOM 705 C CA . SER A 1 96 ? 3.743 -6.731 -3.649 1.00 97.75 96 SER A CA 1
ATOM 706 C C . SER A 1 96 ? 4.007 -7.223 -2.224 1.00 97.75 96 SER A C 1
ATOM 708 O O . SER A 1 96 ? 3.078 -7.415 -1.426 1.00 97.75 96 SER A O 1
ATOM 710 N N . LYS A 1 97 ? 5.283 -7.356 -1.848 1.00 97.31 97 LYS A N 1
ATOM 711 C CA . LYS A 1 97 ? 5.678 -7.803 -0.515 1.00 97.31 97 LYS A CA 1
ATOM 712 C C . LYS A 1 97 ? 5.308 -6.792 0.568 1.00 97.31 97 LYS A C 1
ATOM 714 O O . LYS A 1 97 ? 4.807 -7.194 1.618 1.00 97.31 97 LYS A O 1
ATOM 719 N N . ASN A 1 98 ? 5.507 -5.503 0.321 1.00 97.31 98 ASN A N 1
ATOM 720 C CA . ASN A 1 98 ? 5.168 -4.440 1.262 1.00 97.31 98 ASN A CA 1
ATOM 721 C C . ASN A 1 98 ? 3.655 -4.390 1.498 1.00 97.31 98 ASN A C 1
ATOM 723 O O . ASN A 1 98 ? 3.227 -4.386 2.653 1.00 97.31 98 ASN A O 1
ATOM 727 N N . ILE A 1 99 ? 2.843 -4.469 0.434 1.00 96.94 99 ILE A N 1
ATOM 728 C CA . ILE A 1 99 ? 1.376 -4.477 0.554 1.00 96.94 99 ILE A CA 1
ATOM 729 C C . ILE A 1 99 ? 0.887 -5.691 1.343 1.00 96.94 99 ILE A C 1
ATOM 731 O O . ILE A 1 99 ? 0.125 -5.547 2.298 1.00 96.94 99 ILE A O 1
ATOM 735 N N . THR A 1 100 ? 1.353 -6.888 0.992 1.00 95.56 100 THR A N 1
ATOM 736 C CA . THR A 1 100 ? 0.952 -8.117 1.699 1.00 95.56 100 THR A CA 1
ATOM 737 C C . THR A 1 100 ? 1.441 -8.157 3.146 1.00 95.56 100 THR A C 1
ATOM 739 O O . THR A 1 100 ? 0.791 -8.771 3.990 1.00 95.56 100 THR A O 1
ATOM 742 N N . THR A 1 101 ? 2.548 -7.483 3.466 1.00 94.62 101 THR A N 1
ATOM 743 C CA . THR A 1 101 ? 3.068 -7.407 4.838 1.00 94.62 101 THR A CA 1
ATOM 744 C C . THR A 1 101 ? 2.191 -6.528 5.728 1.00 94.62 101 THR A C 1
ATOM 746 O O . THR A 1 101 ? 1.908 -6.931 6.855 1.00 94.62 101 THR A O 1
ATOM 749 N N . PHE A 1 102 ? 1.716 -5.371 5.247 1.00 90.62 102 PHE A N 1
ATOM 750 C CA . PHE A 1 102 ? 0.884 -4.493 6.082 1.00 90.62 102 PHE A CA 1
ATOM 751 C C . PHE A 1 102 ? -0.611 -4.849 6.055 1.00 90.62 102 PHE A C 1
ATOM 753 O O . PHE A 1 102 ? -1.284 -4.762 7.081 1.00 90.62 102 PHE A O 1
ATOM 760 N N . ALA A 1 103 ? -1.144 -5.256 4.898 1.00 91.94 103 ALA A N 1
ATOM 761 C CA . ALA A 1 103 ? -2.574 -5.523 4.706 1.00 91.94 103 ALA A CA 1
ATOM 762 C C . ALA A 1 103 ? -2.951 -7.011 4.846 1.00 91.94 103 ALA A C 1
ATOM 764 O O . ALA A 1 103 ? -4.137 -7.371 4.805 1.00 91.94 103 ALA A O 1
ATOM 765 N N . GLY A 1 104 ? -1.955 -7.890 5.000 1.00 90.94 104 GLY A N 1
ATOM 766 C CA . GLY A 1 104 ? -2.144 -9.334 5.089 1.00 90.94 104 GLY A CA 1
ATOM 767 C C . GLY A 1 104 ? -2.839 -9.907 3.852 1.00 90.94 104 GLY A C 1
ATOM 768 O O . GLY A 1 104 ? -2.657 -9.436 2.730 1.00 90.94 104 GLY A O 1
ATOM 769 N N . ALA A 1 105 ? -3.692 -10.910 4.069 1.00 88.75 105 ALA A N 1
ATOM 770 C CA . ALA A 1 105 ? -4.444 -11.583 3.007 1.00 88.75 105 ALA A CA 1
ATOM 771 C C . ALA A 1 105 ? -5.483 -10.688 2.302 1.00 88.75 105 ALA A C 1
ATOM 773 O O . ALA A 1 105 ? -5.964 -11.044 1.232 1.00 88.75 105 ALA A O 1
ATOM 774 N N . SER A 1 106 ? -5.838 -9.540 2.891 1.00 91.88 106 SER A N 1
ATOM 775 C CA . SER A 1 106 ? -6.782 -8.588 2.290 1.00 91.88 106 SER A CA 1
ATOM 776 C C . SER A 1 106 ? -6.118 -7.571 1.358 1.00 91.88 106 SER A C 1
ATOM 778 O O . SER A 1 106 ? -6.815 -6.794 0.708 1.00 91.88 106 SER A O 1
ATOM 780 N N . GLY A 1 107 ? -4.782 -7.551 1.319 1.00 95.06 107 GLY A N 1
ATOM 781 C CA . GLY A 1 107 ? -4.011 -6.625 0.505 1.00 95.06 107 GLY A CA 1
ATOM 782 C C . GLY A 1 107 ? -4.213 -6.867 -0.985 1.00 95.06 107 GLY A C 1
ATOM 783 O O . GLY A 1 107 ? -4.061 -7.980 -1.483 1.00 95.06 107 GLY A O 1
ATOM 784 N N . THR A 1 108 ? -4.507 -5.797 -1.707 1.00 96.88 108 THR A N 1
ATOM 785 C CA . THR A 1 108 ? -4.608 -5.777 -3.164 1.00 96.88 108 THR A CA 1
ATOM 786 C C . THR A 1 108 ? -3.786 -4.616 -3.696 1.00 96.88 108 THR A C 1
ATOM 788 O O . THR A 1 108 ? -3.599 -3.603 -3.018 1.00 96.88 108 THR A O 1
ATOM 791 N N . GLY A 1 109 ? -3.292 -4.754 -4.918 1.00 97.31 109 GLY A N 1
ATOM 792 C CA . GLY A 1 109 ? -2.605 -3.668 -5.585 1.00 97.31 109 GLY A CA 1
ATOM 793 C C . GLY A 1 109 ? -2.460 -3.910 -7.074 1.00 97.31 109 GLY A C 1
ATOM 794 O O . GLY A 1 109 ? -2.359 -5.058 -7.509 1.00 97.31 109 GLY A O 1
ATOM 795 N N . SER A 1 110 ? -2.463 -2.826 -7.838 1.00 98.06 110 SER A N 1
ATOM 796 C CA . SER A 1 110 ? -2.301 -2.830 -9.289 1.00 98.06 110 SER A CA 1
ATOM 797 C C . SER A 1 110 ? -1.597 -1.560 -9.757 1.00 98.06 110 SER A C 1
ATOM 799 O O . SER A 1 110 ? -1.664 -0.515 -9.105 1.00 98.06 110 SER A O 1
ATOM 801 N N . ILE A 1 111 ? -0.940 -1.655 -10.908 1.00 98.06 111 ILE A N 1
ATOM 802 C CA . ILE A 1 111 ? -0.258 -0.549 -11.578 1.00 98.06 111 ILE A CA 1
ATOM 803 C C . ILE A 1 111 ? -0.750 -0.517 -13.023 1.00 98.06 111 ILE A C 1
ATOM 805 O O . ILE A 1 111 ? -0.507 -1.450 -13.794 1.00 98.06 111 ILE A O 1
ATOM 809 N N . ASP A 1 112 ? -1.446 0.555 -13.384 1.00 96.94 112 ASP A N 1
ATOM 810 C CA . ASP A 1 112 ? -1.886 0.823 -14.749 1.00 96.94 112 ASP A CA 1
ATOM 811 C C . ASP A 1 112 ? -1.026 1.923 -15.382 1.00 96.94 112 ASP A C 1
ATOM 813 O O . ASP A 1 112 ? -0.806 2.988 -14.804 1.00 96.94 112 ASP A O 1
ATOM 817 N N . VAL A 1 113 ? -0.542 1.638 -16.586 1.00 95.25 113 VAL A N 1
ATOM 818 C CA . VAL A 1 113 ? 0.336 2.491 -17.400 1.00 95.25 113 VAL A CA 1
ATOM 819 C C . VAL A 1 113 ? -0.249 2.737 -18.796 1.00 95.25 113 VAL A C 1
ATOM 821 O O . VAL A 1 113 ? 0.425 3.289 -19.663 1.00 95.25 113 VAL A O 1
ATOM 824 N N . SER A 1 114 ? -1.500 2.328 -19.036 1.00 92.62 114 SER A N 1
ATOM 825 C CA . SER A 1 114 ? -2.195 2.471 -20.323 1.00 92.62 114 SER A CA 1
ATOM 826 C C . SER A 1 114 ? -2.316 3.926 -20.788 1.00 92.62 114 SER A C 1
ATOM 828 O O . SER A 1 114 ? -2.325 4.198 -21.986 1.00 92.62 114 SER A O 1
ATOM 830 N N . SER A 1 115 ? -2.356 4.862 -19.837 1.00 91.50 115 SER A N 1
ATOM 831 C CA . SER A 1 115 ? -2.472 6.306 -20.064 1.00 91.50 115 SER A CA 1
ATOM 832 C C . SER A 1 115 ? -1.122 7.029 -19.994 1.00 91.50 115 SER A C 1
ATOM 834 O O . SER A 1 115 ? -1.061 8.192 -19.590 1.00 91.50 115 SER A O 1
ATOM 836 N N . ALA A 1 116 ? -0.032 6.341 -20.353 1.00 86.25 116 ALA A N 1
ATOM 837 C CA . ALA A 1 116 ? 1.319 6.895 -20.343 1.00 86.25 116 ALA A CA 1
ATOM 838 C C . ALA A 1 116 ? 1.370 8.310 -20.974 1.00 86.25 116 ALA A C 1
ATOM 840 O O . ALA A 1 116 ? 0.781 8.531 -22.034 1.00 86.25 116 ALA A O 1
ATOM 841 N N . PRO A 1 117 ? 2.071 9.277 -20.348 1.00 87.31 117 PRO A N 1
ATOM 842 C CA . PRO A 1 117 ? 2.993 9.108 -19.219 1.00 87.31 117 PRO A CA 1
ATOM 843 C C . PRO A 1 117 ? 2.322 9.047 -17.834 1.00 87.31 117 PRO A C 1
ATOM 845 O O . PRO A 1 117 ? 3.027 8.917 -16.835 1.00 87.31 117 PRO A O 1
ATOM 848 N N . ALA A 1 118 ? 0.991 9.141 -17.738 1.00 91.94 118 ALA A N 1
ATOM 849 C CA . ALA A 1 118 ? 0.300 8.990 -16.462 1.00 91.94 118 ALA A CA 1
ATOM 850 C C . ALA A 1 118 ? 0.323 7.524 -15.994 1.00 91.94 118 ALA A C 1
ATOM 852 O O . ALA A 1 118 ? 0.056 6.604 -16.769 1.00 91.94 118 ALA A O 1
ATOM 853 N N . VAL A 1 119 ? 0.620 7.327 -14.708 1.00 95.06 119 VAL A N 1
ATOM 854 C CA . VAL A 1 119 ? 0.639 6.022 -14.039 1.00 95.06 119 VAL A CA 1
ATOM 855 C C . VAL A 1 119 ? -0.370 6.047 -12.905 1.00 95.06 119 VAL A C 1
ATOM 857 O O . VAL A 1 119 ? -0.346 6.955 -12.074 1.00 95.06 119 VAL A O 1
ATOM 860 N N . THR A 1 120 ? -1.234 5.039 -12.856 1.00 97.38 120 THR A N 1
ATOM 861 C CA . THR A 1 120 ? -2.215 4.878 -11.782 1.00 97.38 120 THR A CA 1
ATOM 862 C C . THR A 1 120 ? -1.827 3.688 -10.921 1.00 97.38 120 THR A C 1
ATOM 864 O O . THR A 1 120 ? -1.854 2.547 -11.378 1.00 97.38 120 THR A O 1
ATOM 867 N N . ILE A 1 121 ? -1.487 3.952 -9.661 1.00 97.94 121 ILE A N 1
ATOM 868 C CA . ILE A 1 121 ? -1.219 2.919 -8.659 1.00 97.94 121 ILE A CA 1
ATOM 869 C C . ILE A 1 121 ? -2.445 2.817 -7.760 1.00 97.94 121 ILE A C 1
ATOM 871 O O . ILE A 1 121 ? -2.854 3.800 -7.144 1.00 97.94 121 ILE A O 1
ATOM 875 N N . THR A 1 122 ? -3.030 1.626 -7.685 1.00 97.88 122 THR A N 1
ATOM 876 C CA . THR A 1 122 ? -4.152 1.336 -6.786 1.00 97.88 122 THR A CA 1
ATOM 877 C C . THR A 1 122 ? -3.670 0.391 -5.701 1.00 97.88 122 THR A C 1
ATOM 879 O O . THR A 1 122 ? -3.036 -0.614 -6.009 1.00 97.88 122 THR A O 1
ATOM 882 N N . ILE A 1 123 ? -3.963 0.707 -4.440 1.00 97.81 123 ILE A N 1
ATOM 883 C CA . ILE A 1 123 ? -3.692 -0.145 -3.276 1.00 97.81 123 ILE A CA 1
ATOM 884 C C . ILE A 1 123 ? -4.986 -0.249 -2.476 1.00 97.81 123 ILE A C 1
ATOM 886 O O . ILE A 1 123 ? -5.624 0.768 -2.201 1.00 97.81 123 ILE A O 1
AT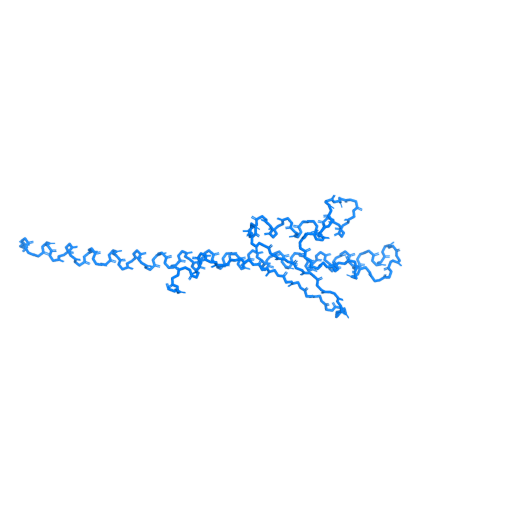OM 890 N N . GLY A 1 124 ? -5.370 -1.465 -2.101 1.00 95.62 124 GLY A N 1
ATOM 891 C CA . GLY A 1 124 ? -6.585 -1.727 -1.335 1.00 95.62 124 GLY A CA 1
ATOM 892 C C . GLY A 1 124 ? -6.352 -2.725 -0.207 1.00 95.62 124 GLY A C 1
ATOM 893 O O . GLY A 1 124 ? -5.474 -3.581 -0.293 1.00 95.62 124 GLY A O 1
ATOM 894 N N . TRP A 1 125 ? -7.150 -2.612 0.850 1.00 93.81 125 TRP A N 1
ATOM 895 C CA . TRP A 1 125 ? -7.169 -3.520 1.998 1.00 93.81 125 TRP A CA 1
ATOM 896 C C . TRP A 1 125 ? -8.578 -3.577 2.594 1.00 93.81 125 TRP A C 1
ATOM 898 O O . TRP A 1 125 ? -9.412 -2.711 2.325 1.00 93.81 125 TRP A O 1
ATOM 908 N N . SER A 1 126 ? -8.848 -4.589 3.420 1.00 90.06 126 SER A N 1
ATOM 909 C CA . SER A 1 126 ? -10.087 -4.637 4.201 1.00 90.06 126 SER A CA 1
ATOM 910 C C . SER A 1 126 ? -9.950 -3.791 5.466 1.00 90.06 126 SER A C 1
ATOM 912 O O . SER A 1 126 ? -9.059 -4.033 6.281 1.00 90.06 126 SER A O 1
ATOM 914 N N . ASP A 1 127 ? -10.866 -2.839 5.655 1.00 83.19 127 ASP A N 1
ATOM 915 C CA . ASP A 1 127 ? -10.948 -2.008 6.864 1.00 83.19 127 ASP A CA 1
ATOM 916 C C . ASP A 1 127 ? -12.050 -2.475 7.836 1.00 83.19 127 ASP A C 1
ATOM 918 O O . ASP A 1 127 ? -12.591 -1.708 8.630 1.00 83.19 127 ASP A O 1
ATOM 922 N N . ALA A 1 128 ? -12.401 -3.766 7.793 1.00 73.56 128 ALA A N 1
ATOM 923 C CA . ALA A 1 128 ? -13.513 -4.329 8.565 1.00 73.56 128 ALA A CA 1
ATOM 924 C C . ALA A 1 128 ? -13.402 -4.106 10.092 1.00 73.56 128 ALA A C 1
ATOM 926 O O . ALA A 1 128 ? -14.410 -4.058 10.795 1.00 73.56 128 ALA A O 1
ATOM 927 N N . ARG A 1 129 ? -12.182 -3.930 10.629 1.00 63.66 129 ARG A N 1
ATOM 928 C CA . ARG A 1 129 ? -11.976 -3.582 12.050 1.00 63.66 129 ARG A CA 1
ATOM 929 C C . ARG A 1 129 ? -12.474 -2.179 12.401 1.00 63.66 129 ARG A C 1
ATOM 931 O O . ARG A 1 129 ? -12.904 -1.970 13.535 1.00 63.66 129 ARG A O 1
ATOM 938 N N . ALA A 1 130 ? -12.420 -1.236 11.464 1.00 60.28 130 ALA A N 1
ATOM 939 C CA . ALA A 1 130 ? -12.956 0.107 11.648 1.00 60.28 130 ALA A CA 1
ATOM 940 C C . ALA A 1 130 ? -14.486 0.126 11.512 1.00 60.28 130 ALA A C 1
ATOM 942 O O . ALA A 1 130 ? -15.156 0.851 12.246 1.00 60.28 130 ALA A O 1
ATOM 943 N N . THR A 1 131 ? -15.040 -0.712 10.626 1.00 59.31 131 THR A N 1
ATOM 944 C CA . THR A 1 131 ? -16.471 -0.720 10.269 1.00 59.31 131 THR A CA 1
ATOM 945 C C . THR A 1 131 ? -17.351 -1.625 11.136 1.00 59.31 131 THR A C 1
ATOM 947 O O . THR A 1 131 ? -18.569 -1.553 11.023 1.00 59.31 131 THR A O 1
ATOM 950 N N . GLY A 1 132 ? -16.790 -2.449 12.029 1.00 54.44 132 GLY A N 1
ATOM 951 C CA . GLY A 1 132 ? -17.537 -3.383 12.896 1.00 54.44 132 GLY A CA 1
ATOM 952 C C . GLY A 1 132 ? -18.455 -2.757 13.966 1.00 54.44 132 GLY A C 1
ATOM 953 O O . GLY A 1 132 ? -18.632 -3.347 15.027 1.00 54.44 132 GLY A O 1
ATOM 954 N N . ALA A 1 133 ? -18.980 -1.549 13.745 1.00 49.47 133 ALA A N 1
ATOM 955 C CA . ALA A 1 133 ? -19.995 -0.894 14.578 1.00 49.47 133 ALA A CA 1
ATOM 956 C C . ALA A 1 133 ? -21.185 -0.338 13.767 1.00 49.47 133 ALA A C 1
ATOM 958 O O . ALA A 1 133 ? -22.033 0.346 14.335 1.00 49.47 133 ALA A O 1
ATOM 959 N N . SER A 1 134 ? -21.248 -0.605 12.461 1.00 48.66 134 SER A N 1
ATOM 960 C CA . SER A 1 134 ? -22.381 -0.247 11.606 1.00 48.66 134 SER A CA 1
ATOM 961 C C . SER A 1 134 ? -22.923 -1.497 10.918 1.00 48.66 134 SER A C 1
ATOM 963 O O . SER A 1 134 ? -22.630 -1.713 9.748 1.00 48.66 134 SER A O 1
ATOM 965 N N . ASP A 1 135 ? -23.602 -2.337 11.696 1.00 37.41 135 ASP A N 1
ATOM 966 C CA . ASP A 1 135 ? -24.746 -3.180 11.311 1.00 37.41 135 ASP A CA 1
ATOM 967 C C . ASP A 1 135 ? -25.388 -3.750 12.588 1.00 37.41 135 ASP A C 1
ATOM 969 O O . ASP A 1 135 ? -24.631 -4.159 13.503 1.00 37.41 135 ASP A O 1
#

Foldseek 3Di:
DDPVVVVVVVVVVVVVVVVVVVVVLLVVLVVLVVVLVVLVVVLVVVLVVLLVVCVVVCCVPPVDPPPSVLLWFPKLVSQAPQDPVDSSSNSSPVSSVSQCVSQPPQWIWTWDCVVPVDIDIDIDHDSVSSVVPPD

Secondary structure (DSSP, 8-state):
--HHHHHHHHHHHHHHHHHHHHHHHHHHHHHHHHHHHHHHHHHHHHHHHHHHHHHHHHHHHH--TTGGGGG-BSSGGGPPPP-TT-HHHHHHHHHHHHHHHHHGGG-EEEEE-TTTT--EEEEE---HHHHTT--

Radius of gyration: 24.29 Å; chains: 1; bounding box: 46×28×80 Å

InterPro domains:
  IPR013362 Pilus modification type IV, PilV [TIGR02523] (1-126)

pLDDT: mean 88.44, std 12.59, range [37.41, 98.06]

Sequence (135 aa):
MTLIEVLVSVLILAIGLLGAAAIQLNALKYTDSSTLRSQASFIAYDMMDRIRANVDGNASANGSTNVLATYSLANLAAAPAANLNKARDQDLYDFSKNITTFAGASGTGSIDVSSAPAVTITIGWSDARATGASD

Organism: NCBI:txid1194405